Protein AF-A0A3C1KLG9-F1 (afdb_monomer_lite)

Foldseek 3Di:
DDDDQDKDKDKDWDQDPNDIWIKIWIWTADPPDRDIDIDIDTCRVVVVVVVVVVQVQFADPVPRHGDPNVVVVVVVVVVVVCVVVVHDDDDDDDDD

Structure (mmCIF, N/CA/C/O backbone):
data_AF-A0A3C1KLG9-F1
#
_entry.id   AF-A0A3C1KLG9-F1
#
loop_
_atom_site.group_PDB
_atom_site.id
_atom_site.type_symbol
_atom_site.label_atom_id
_atom_site.label_alt_id
_atom_site.label_comp_id
_atom_site.label_asym_id
_atom_site.label_entity_id
_atom_site.label_seq_id
_atom_site.pdbx_PDB_ins_code
_atom_site.Cartn_x
_atom_site.Cartn_y
_atom_site.Cartn_z
_atom_site.occupancy
_atom_site.B_iso_or_equiv
_atom_site.auth_seq_id
_atom_site.auth_comp_id
_atom_site.auth_asym_id
_atom_site.auth_atom_id
_atom_site.pdbx_PDB_model_num
ATOM 1 N N . ALA A 1 1 ? 21.694 -31.417 -3.332 1.00 41.22 1 ALA A N 1
ATOM 2 C CA . ALA A 1 1 ? 22.384 -30.160 -2.990 1.00 41.22 1 ALA A CA 1
ATOM 3 C C . ALA A 1 1 ? 21.819 -29.065 -3.884 1.00 41.22 1 ALA A C 1
ATOM 5 O O . ALA A 1 1 ? 22.198 -28.963 -5.042 1.00 41.22 1 ALA A O 1
ATOM 6 N N . THR A 1 2 ? 20.807 -28.359 -3.392 1.00 43.97 2 THR A N 1
ATOM 7 C CA . THR A 1 2 ? 20.000 -27.408 -4.166 1.00 43.97 2 THR A CA 1
ATOM 8 C C . THR A 1 2 ? 20.737 -26.072 -4.193 1.00 43.97 2 THR A C 1
ATOM 10 O O . THR A 1 2 ? 20.731 -25.333 -3.214 1.00 43.97 2 THR A O 1
ATOM 13 N N . ARG A 1 3 ? 21.479 -25.828 -5.273 1.00 48.88 3 ARG A N 1
ATOM 14 C CA . ARG A 1 3 ? 22.296 -24.631 -5.491 1.00 48.88 3 ARG A CA 1
ATOM 15 C C . ARG A 1 3 ? 21.380 -23.569 -6.107 1.00 48.88 3 ARG A C 1
ATOM 17 O O . ARG A 1 3 ? 21.099 -23.633 -7.295 1.00 48.88 3 ARG A O 1
ATOM 24 N N . SER A 1 4 ? 20.803 -22.710 -5.268 1.00 52.75 4 SER A N 1
ATOM 25 C CA . SER A 1 4 ? 19.860 -21.671 -5.699 1.00 52.75 4 SER A CA 1
ATOM 26 C C . SER A 1 4 ? 20.602 -20.605 -6.501 1.00 52.75 4 SER A C 1
ATOM 28 O O . SER A 1 4 ? 21.516 -19.985 -5.965 1.00 52.75 4 SER A O 1
ATOM 30 N N . ASP A 1 5 ? 20.192 -20.371 -7.749 1.00 67.88 5 ASP A N 1
ATOM 31 C CA . ASP A 1 5 ? 20.408 -19.081 -8.407 1.00 67.88 5 ASP A CA 1
ATOM 32 C C . ASP A 1 5 ? 19.799 -18.005 -7.491 1.00 67.88 5 ASP A C 1
ATOM 34 O O . ASP A 1 5 ? 18.599 -18.038 -7.199 1.00 67.88 5 ASP A O 1
ATOM 38 N N . GLU A 1 6 ? 20.616 -17.105 -6.947 1.00 74.62 6 GLU A N 1
ATOM 39 C CA . GLU A 1 6 ? 20.119 -16.030 -6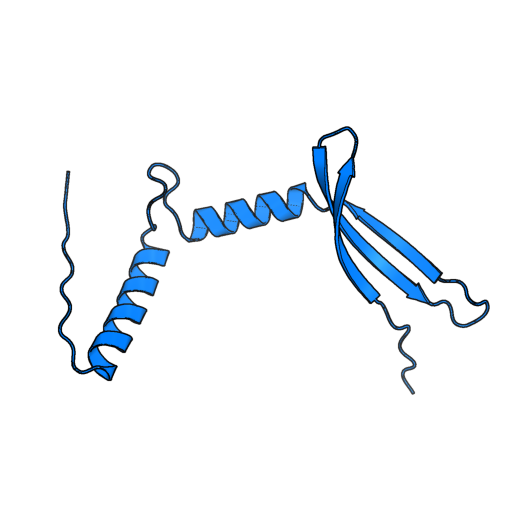.089 1.00 74.62 6 GLU A CA 1
ATOM 40 C C . GLU A 1 6 ? 19.419 -14.995 -6.974 1.00 74.62 6 GLU A C 1
ATOM 42 O O . GLU A 1 6 ? 20.043 -14.324 -7.801 1.00 74.62 6 GLU A O 1
ATOM 47 N N . VAL A 1 7 ? 18.095 -14.914 -6.847 1.00 83.56 7 VAL A N 1
ATOM 48 C CA . VAL A 1 7 ? 17.294 -13.898 -7.530 1.00 83.56 7 VAL A CA 1
ATOM 49 C C . VAL A 1 7 ? 17.184 -12.697 -6.607 1.00 83.56 7 VAL A C 1
ATOM 51 O O . VAL A 1 7 ? 16.576 -12.782 -5.542 1.00 83.56 7 VAL A O 1
ATOM 54 N N . VAL A 1 8 ? 17.734 -11.567 -7.042 1.00 90.50 8 VAL A N 1
ATOM 55 C CA . VAL A 1 8 ? 17.573 -10.288 -6.350 1.00 90.50 8 VAL A CA 1
ATOM 56 C C . VAL A 1 8 ? 16.454 -9.518 -7.033 1.00 90.50 8 VAL A C 1
ATOM 58 O O . VAL A 1 8 ? 16.519 -9.247 -8.234 1.00 90.50 8 VAL A O 1
ATOM 61 N N . SER A 1 9 ? 15.423 -9.162 -6.269 1.00 92.19 9 SER A N 1
ATOM 62 C CA . SER A 1 9 ? 14.316 -8.329 -6.738 1.00 92.19 9 SE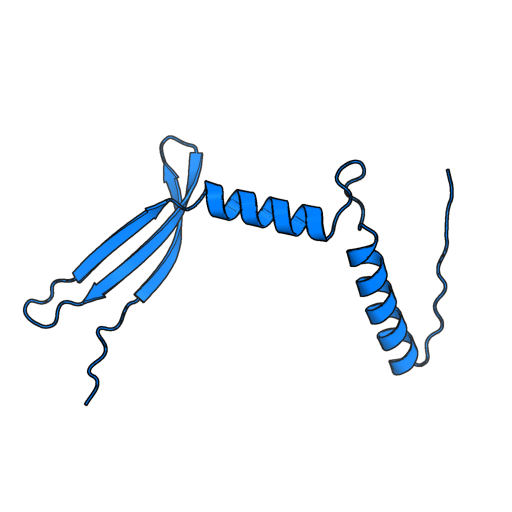R A CA 1
ATOM 63 C C . SER A 1 9 ? 14.194 -7.060 -5.911 1.00 92.19 9 SER A C 1
ATOM 65 O O . SER A 1 9 ? 14.231 -7.119 -4.682 1.00 92.19 9 SER A O 1
ATOM 67 N N . PHE A 1 10 ? 13.988 -5.928 -6.576 1.00 93.75 10 PHE A N 1
ATOM 68 C CA . PHE A 1 10 ? 13.672 -4.666 -5.916 1.00 93.75 10 PHE A CA 1
ATOM 69 C C . PHE A 1 10 ? 12.701 -3.837 -6.753 1.00 93.75 10 PHE A C 1
ATOM 71 O O . PHE A 1 10 ? 12.701 -3.871 -7.987 1.00 93.75 10 PHE A O 1
ATOM 78 N N . GLU A 1 11 ? 11.876 -3.074 -6.049 1.00 95.50 11 GLU A N 1
ATOM 79 C CA . GLU A 1 11 ? 10.922 -2.144 -6.633 1.00 95.50 11 GLU A CA 1
ATOM 80 C C . GLU A 1 11 ? 11.503 -0.733 -6.600 1.00 95.50 11 GLU A C 1
ATOM 82 O O . GLU A 1 11 ? 12.139 -0.321 -5.628 1.00 95.50 11 GLU A O 1
ATOM 87 N N . TYR A 1 12 ? 11.303 0.017 -7.677 1.00 93.88 12 TYR A N 1
ATOM 88 C CA . TYR A 1 12 ? 11.815 1.372 -7.805 1.00 93.88 12 TYR A CA 1
ATOM 89 C C . TYR A 1 12 ? 10.917 2.217 -8.708 1.00 93.88 12 TYR A C 1
ATOM 91 O O . TYR A 1 12 ? 10.120 1.711 -9.500 1.00 93.88 12 TYR A O 1
ATOM 99 N N . GLN A 1 13 ? 11.034 3.536 -8.568 1.00 95.50 13 GLN A N 1
ATOM 100 C CA . GLN A 1 13 ? 10.289 4.493 -9.378 1.00 95.50 13 GLN A CA 1
ATOM 101 C C . GLN A 1 13 ? 11.205 5.114 -10.425 1.00 95.50 13 GLN A C 1
ATOM 103 O O . GLN A 1 13 ? 12.306 5.565 -10.110 1.00 95.50 13 GLN A O 1
ATOM 108 N N . LEU A 1 14 ? 10.716 5.193 -11.660 1.00 95.19 14 LEU A N 1
ATOM 109 C CA . LEU A 1 14 ? 11.355 5.941 -12.736 1.00 95.19 14 LEU A CA 1
ATOM 110 C C . LEU A 1 14 ? 10.374 6.938 -13.335 1.00 95.19 14 LEU A C 1
ATOM 112 O O . LEU A 1 14 ? 9.179 6.668 -13.446 1.00 95.19 14 LEU A O 1
ATOM 116 N N . THR A 1 15 ? 10.902 8.072 -13.781 1.00 94.44 15 THR A N 1
ATOM 117 C CA . THR A 1 15 ? 10.148 9.011 -14.608 1.00 94.44 15 THR A CA 1
ATOM 118 C C . THR A 1 15 ? 10.359 8.648 -16.073 1.00 94.44 15 THR A C 1
ATOM 120 O O . THR A 1 15 ? 11.448 8.840 -16.612 1.00 94.44 15 THR A O 1
ATOM 123 N N . VAL A 1 16 ? 9.324 8.131 -16.731 1.00 90.69 16 VAL A N 1
ATOM 124 C CA . VAL A 1 16 ? 9.348 7.771 -18.154 1.00 90.69 16 VAL A CA 1
ATOM 125 C C . VAL A 1 16 ? 8.418 8.721 -18.897 1.00 90.69 16 VAL A C 1
ATOM 127 O O . VAL A 1 16 ? 7.239 8.822 -18.574 1.00 90.69 16 VAL A O 1
ATOM 130 N N . ARG A 1 17 ? 8.948 9.457 -19.884 1.00 92.06 17 ARG A N 1
ATOM 131 C CA . ARG A 1 17 ? 8.186 10.467 -20.654 1.00 92.06 17 ARG A CA 1
ATOM 132 C C . ARG A 1 17 ? 7.474 11.513 -19.771 1.00 92.06 17 ARG A C 1
ATOM 134 O O . ARG A 1 17 ? 6.396 11.983 -20.110 1.00 92.06 17 ARG A O 1
ATOM 141 N N . GLY A 1 18 ? 8.076 11.868 -18.634 1.00 91.44 18 GLY A N 1
ATOM 142 C CA . GLY A 1 18 ? 7.529 12.851 -17.690 1.00 91.44 18 GLY A CA 1
ATOM 143 C C . GLY A 1 18 ? 6.507 12.302 -16.686 1.00 91.44 18 GLY A C 1
ATOM 144 O O . GLY A 1 18 ? 6.167 13.013 -15.747 1.00 91.44 18 GLY A O 1
ATOM 145 N N . ALA A 1 19 ? 6.067 11.048 -16.820 1.00 90.00 19 ALA A N 1
ATOM 146 C CA . ALA A 1 19 ? 5.182 10.393 -15.860 1.00 90.00 19 ALA A CA 1
ATOM 147 C C . ALA A 1 19 ? 5.978 9.490 -14.909 1.00 90.00 19 ALA A C 1
ATOM 149 O O . ALA A 1 19 ? 6.923 8.816 -15.322 1.00 90.00 19 ALA A O 1
ATOM 150 N N . LYS A 1 20 ? 5.598 9.474 -13.628 1.00 92.81 20 LYS A N 1
ATOM 151 C CA . LYS A 1 20 ? 6.198 8.588 -12.626 1.00 92.81 20 LYS A CA 1
ATOM 152 C C . LYS A 1 20 ? 5.583 7.196 -12.763 1.00 92.81 20 LYS A C 1
ATOM 154 O O . LYS A 1 20 ? 4.365 7.065 -12.745 1.00 92.81 20 LYS A O 1
ATOM 159 N N . SER A 1 21 ? 6.415 6.171 -12.885 1.00 94.81 21 SER A N 1
ATOM 160 C CA . SER A 1 21 ? 5.976 4.784 -13.040 1.00 94.81 21 SER A CA 1
ATOM 161 C C . SER A 1 21 ? 6.766 3.858 -12.121 1.00 94.81 21 SER A C 1
ATOM 163 O O . SER A 1 21 ? 7.945 4.089 -11.838 1.00 94.81 21 SER A O 1
ATOM 165 N N . TRP A 1 22 ? 6.093 2.815 -11.651 1.00 95.50 22 TRP A N 1
ATOM 166 C CA . TRP A 1 22 ? 6.642 1.768 -10.802 1.00 95.50 22 TRP A CA 1
ATOM 167 C C . TRP A 1 22 ? 7.203 0.624 -11.640 1.00 95.50 22 TRP A C 1
ATOM 169 O O . TRP A 1 22 ? 6.532 0.087 -12.529 1.00 95.50 22 TRP A O 1
ATOM 179 N N . PHE A 1 23 ? 8.439 0.244 -11.325 1.00 95.62 23 PHE A N 1
ATOM 180 C CA . PHE A 1 23 ? 9.162 -0.837 -11.974 1.00 95.62 23 PHE A CA 1
ATOM 181 C C . PHE A 1 23 ? 9.694 -1.833 -10.953 1.00 95.62 23 PHE A C 1
ATOM 183 O O . PHE A 1 23 ? 10.183 -1.458 -9.890 1.00 95.62 23 PHE A O 1
ATOM 190 N N . GLU A 1 24 ? 9.606 -3.109 -11.298 1.00 96.12 24 GLU A N 1
ATOM 191 C CA . GLU A 1 24 ? 10.250 -4.201 -10.583 1.00 96.12 24 GLU A CA 1
ATOM 192 C C . GLU A 1 24 ? 11.428 -4.664 -11.443 1.00 96.12 24 GLU A C 1
ATOM 194 O O . GLU A 1 24 ? 11.242 -5.030 -12.609 1.00 96.12 24 GLU A O 1
ATOM 199 N N . ALA A 1 25 ? 12.637 -4.628 -10.885 1.00 95.62 25 ALA A N 1
ATOM 200 C CA . ALA A 1 25 ? 13.799 -5.260 -11.492 1.00 95.62 25 ALA A CA 1
ATOM 201 C C . ALA A 1 25 ? 14.037 -6.606 -10.813 1.00 95.62 25 ALA A C 1
ATOM 203 O O . ALA A 1 25 ? 14.091 -6.686 -9.586 1.00 95.62 25 ALA A O 1
ATOM 204 N N . ARG A 1 26 ? 14.208 -7.653 -11.621 1.00 95.06 26 ARG A N 1
ATOM 205 C CA . ARG A 1 26 ? 14.652 -8.977 -11.178 1.00 95.06 26 ARG A CA 1
ATOM 206 C C . ARG A 1 26 ? 15.964 -9.310 -11.853 1.00 95.06 26 ARG A C 1
ATOM 208 O O . ARG A 1 26 ? 16.029 -9.335 -13.081 1.00 95.06 26 ARG A O 1
ATOM 215 N N . ILE A 1 27 ? 16.988 -9.556 -11.048 1.00 93.62 27 ILE A N 1
ATOM 216 C CA . ILE A 1 27 ? 18.339 -9.857 -11.505 1.00 93.62 27 ILE A CA 1
ATOM 217 C C . ILE A 1 27 ? 18.682 -11.279 -11.075 1.00 93.62 27 ILE A C 1
ATOM 219 O O . ILE A 1 27 ? 18.568 -11.625 -9.900 1.00 93.62 27 ILE A O 1
ATOM 223 N N . THR A 1 28 ? 19.108 -12.094 -12.034 1.00 91.44 28 THR A N 1
ATOM 224 C CA . THR A 1 28 ? 19.557 -13.470 -11.806 1.00 91.44 28 THR A CA 1
ATOM 225 C C . THR A 1 28 ? 20.972 -13.622 -12.340 1.00 91.44 28 THR A C 1
ATOM 227 O O . THR A 1 28 ? 21.225 -13.347 -13.516 1.00 91.44 28 THR A O 1
ATOM 230 N N . ALA A 1 29 ? 21.900 -14.040 -11.478 1.00 87.19 29 ALA A N 1
ATOM 231 C CA . ALA A 1 29 ? 23.278 -14.311 -11.869 1.00 87.19 29 ALA A CA 1
ATOM 232 C C . ALA A 1 29 ? 23.370 -15.642 -12.631 1.00 87.19 29 ALA A C 1
ATOM 234 O O . ALA A 1 29 ? 22.855 -16.659 -12.177 1.00 87.19 29 ALA A O 1
ATOM 235 N N . LEU A 1 30 ? 24.049 -15.642 -13.778 1.00 85.81 30 LEU A N 1
ATOM 236 C CA . LEU A 1 30 ? 24.395 -16.850 -14.519 1.00 85.81 30 LEU A CA 1
ATOM 237 C C . LEU A 1 30 ? 25.769 -17.339 -14.070 1.00 85.81 30 LEU A C 1
ATOM 239 O O . LEU A 1 30 ? 26.771 -16.626 -14.153 1.00 85.81 30 LEU A O 1
ATOM 243 N N . HIS A 1 31 ? 25.791 -18.589 -13.623 1.00 70.75 31 HIS A N 1
ATOM 244 C CA . HIS A 1 31 ? 26.908 -19.230 -12.937 1.00 70.75 31 HIS A CA 1
ATOM 245 C C . HIS A 1 31 ? 28.225 -19.324 -13.732 1.00 70.75 31 HIS A C 1
ATOM 247 O O . HIS A 1 31 ? 29.259 -19.567 -13.117 1.00 70.75 31 HIS A O 1
ATOM 253 N N . ASP A 1 32 ? 28.213 -19.121 -15.054 1.00 70.00 32 ASP A N 1
ATOM 254 C CA . ASP A 1 32 ? 29.340 -19.514 -15.915 1.00 70.00 32 ASP A CA 1
ATOM 255 C C . ASP A 1 32 ? 30.201 -18.345 -16.440 1.00 70.00 32 ASP A C 1
ATOM 257 O O . ASP A 1 32 ? 31.365 -18.545 -16.787 1.00 70.00 32 ASP A O 1
ATOM 261 N N . HIS A 1 33 ? 29.685 -17.106 -16.491 1.00 64.75 33 HIS A N 1
ATOM 262 C CA . HIS A 1 33 ? 30.323 -16.041 -17.296 1.00 64.75 33 HIS A CA 1
ATOM 263 C C . HIS A 1 33 ? 30.350 -14.624 -16.688 1.00 64.75 33 HIS A C 1
ATOM 265 O O . HIS A 1 33 ? 30.509 -13.663 -17.436 1.00 64.75 33 HIS A O 1
ATOM 271 N N . GLN A 1 34 ? 30.181 -14.442 -15.368 1.00 76.88 34 GLN A N 1
ATOM 272 C CA . GLN A 1 34 ? 29.931 -13.103 -14.777 1.00 76.88 34 GLN A CA 1
ATOM 273 C C . GLN A 1 34 ? 28.778 -12.356 -15.477 1.00 76.88 34 GLN A C 1
ATOM 275 O O . GLN A 1 34 ? 28.747 -11.130 -15.560 1.00 76.88 34 GLN A O 1
ATOM 280 N N . GLN A 1 35 ? 27.829 -13.111 -16.021 1.00 83.75 35 GLN A N 1
ATOM 281 C CA . GLN A 1 35 ? 26.670 -12.568 -16.704 1.00 83.75 35 GLN A CA 1
ATOM 282 C C . GLN A 1 35 ? 25.499 -12.566 -15.737 1.00 83.75 35 GLN A C 1
ATOM 284 O O . GLN A 1 35 ? 25.370 -13.448 -14.891 1.00 83.75 35 GLN A O 1
ATOM 289 N N . ALA A 1 36 ? 24.633 -11.576 -15.873 1.00 88.75 36 ALA A N 1
ATOM 290 C CA . ALA A 1 36 ? 23.364 -11.544 -15.178 1.00 88.75 36 ALA A CA 1
ATOM 291 C C . ALA A 1 36 ? 22.267 -11.232 -16.187 1.00 88.75 36 ALA A C 1
ATOM 293 O O . ALA A 1 36 ? 22.456 -10.423 -17.098 1.00 88.75 36 ALA A O 1
ATOM 294 N N . VAL A 1 37 ? 21.115 -11.867 -16.014 1.00 91.88 37 VAL A N 1
ATOM 295 C CA . VAL A 1 37 ? 19.898 -11.488 -16.725 1.00 91.88 37 VAL A CA 1
ATOM 296 C C . VAL A 1 37 ? 19.119 -10.555 -15.820 1.00 91.88 37 VAL A C 1
ATOM 298 O O . VAL A 1 37 ? 18.836 -10.888 -14.672 1.00 91.88 37 VAL A O 1
ATOM 301 N N . CYS A 1 38 ? 18.789 -9.380 -16.348 1.00 93.12 38 CYS A N 1
ATOM 302 C CA . CYS A 1 38 ? 17.897 -8.430 -15.707 1.00 93.12 38 CYS A CA 1
ATOM 303 C C . CYS A 1 38 ? 16.587 -8.381 -16.491 1.00 93.12 38 CYS A C 1
ATOM 305 O O . CYS A 1 38 ? 16.584 -8.112 -17.693 1.00 93.12 38 CYS A O 1
ATOM 307 N N . VAL A 1 39 ? 15.478 -8.626 -15.803 1.00 95.12 39 VAL A N 1
ATOM 308 C CA . VAL A 1 39 ? 14.135 -8.391 -16.323 1.00 95.12 39 VAL A CA 1
ATOM 309 C C . VAL A 1 39 ? 13.564 -7.193 -15.588 1.00 95.12 39 VAL A C 1
ATOM 311 O O . VAL A 1 39 ? 13.473 -7.195 -14.363 1.00 95.12 39 VAL A O 1
ATOM 314 N N . VAL A 1 40 ? 13.170 -6.175 -16.348 1.00 95.69 40 VAL A N 1
ATOM 315 C CA . VAL A 1 40 ? 12.510 -4.978 -15.826 1.00 95.69 40 VAL A CA 1
ATOM 316 C C . VAL A 1 40 ? 11.053 -5.013 -16.256 1.00 95.69 40 VAL A C 1
ATOM 318 O O . VAL A 1 40 ? 10.753 -5.056 -17.450 1.00 95.69 40 VAL A O 1
ATOM 321 N N . ARG A 1 41 ? 10.140 -4.988 -15.288 1.00 95.19 41 ARG A N 1
ATOM 322 C CA . ARG A 1 41 ? 8.697 -4.997 -15.530 1.00 95.19 41 ARG A CA 1
ATOM 323 C C . ARG A 1 41 ? 8.072 -3.709 -15.016 1.00 95.19 41 ARG A C 1
ATOM 325 O O . ARG A 1 41 ? 8.237 -3.370 -13.850 1.00 95.19 41 ARG A O 1
ATOM 332 N N . ASN A 1 42 ? 7.307 -3.025 -15.864 1.00 94.69 42 ASN A N 1
ATOM 333 C CA . ASN A 1 42 ? 6.393 -1.982 -15.403 1.00 94.69 42 ASN A CA 1
ATOM 334 C C . ASN A 1 42 ? 5.194 -2.651 -14.716 1.00 94.69 42 ASN A C 1
ATOM 336 O O . ASN A 1 42 ? 4.550 -3.517 -15.314 1.00 94.69 42 ASN A O 1
ATOM 340 N N . PHE A 1 43 ? 4.907 -2.262 -13.477 1.00 93.69 43 PHE A N 1
ATOM 341 C CA . PHE A 1 43 ? 3.756 -2.755 -12.717 1.00 93.69 43 PHE A CA 1
ATOM 342 C C . PHE A 1 43 ? 2.890 -1.616 -12.156 1.00 93.69 43 PHE A C 1
ATOM 344 O O . PHE A 1 43 ? 2.101 -1.837 -11.244 1.00 93.69 43 PHE A O 1
ATOM 351 N N . THR A 1 44 ? 3.005 -0.409 -12.722 1.00 91.88 44 THR A N 1
ATOM 352 C CA . THR A 1 44 ? 2.294 0.802 -12.270 1.00 91.88 44 THR A CA 1
ATOM 353 C C . THR A 1 44 ? 0.788 0.586 -12.171 1.00 91.88 44 THR A C 1
ATOM 355 O O . THR A 1 44 ? 0.223 0.808 -11.109 1.00 91.88 44 THR A O 1
ATOM 358 N N . GLU A 1 45 ? 0.153 0.065 -13.224 1.00 91.31 45 GLU A N 1
ATOM 359 C CA . GLU A 1 45 ? -1.298 -0.182 -13.240 1.00 91.31 45 GLU A CA 1
ATOM 360 C C . GLU A 1 45 ? -1.728 -1.167 -12.146 1.00 91.31 45 GLU A C 1
ATOM 362 O O . GLU A 1 45 ? -2.736 -0.966 -11.473 1.00 91.31 45 GLU A O 1
ATOM 367 N N . LEU A 1 46 ? -0.935 -2.221 -11.924 1.00 90.69 46 LEU A N 1
ATOM 368 C CA . LEU A 1 46 ? -1.208 -3.208 -10.882 1.00 90.69 46 LEU A CA 1
ATOM 369 C C . LEU A 1 46 ? -1.040 -2.604 -9.482 1.00 90.69 46 LEU A C 1
ATOM 371 O O . LEU A 1 46 ? -1.851 -2.871 -8.596 1.00 90.69 46 LEU A O 1
ATOM 375 N N . HIS A 1 47 ? 0.000 -1.792 -9.283 1.00 89.94 47 HIS A N 1
ATOM 376 C CA . HIS A 1 47 ? 0.239 -1.081 -8.032 1.00 89.94 47 HIS A CA 1
ATOM 377 C C . HIS A 1 47 ? -0.905 -0.102 -7.725 1.00 89.94 47 HIS A C 1
ATOM 379 O O . HIS A 1 47 ? -1.435 -0.098 -6.616 1.00 89.94 47 HIS A O 1
ATOM 385 N N . GLU A 1 48 ? -1.324 0.701 -8.704 1.00 89.25 48 GLU A N 1
ATOM 386 C CA . GLU A 1 48 ? -2.424 1.661 -8.561 1.00 89.25 48 GLU A CA 1
ATOM 387 C C . GLU A 1 48 ? -3.761 0.964 -8.300 1.00 89.25 48 GLU A C 1
ATOM 389 O O . GLU A 1 48 ? -4.479 1.345 -7.375 1.00 89.25 48 GLU A O 1
ATOM 394 N N . ALA A 1 49 ? -4.071 -0.103 -9.040 1.00 86.25 49 ALA A N 1
ATOM 395 C CA . ALA A 1 49 ? -5.279 -0.891 -8.819 1.00 86.25 49 ALA A CA 1
ATOM 396 C C . ALA A 1 49 ? -5.303 -1.515 -7.416 1.00 86.25 49 ALA A C 1
ATOM 398 O O . ALA A 1 49 ? -6.334 -1.497 -6.745 1.00 86.25 49 ALA A O 1
ATOM 399 N N . ARG A 1 50 ? -4.162 -2.023 -6.931 1.00 87.88 50 ARG A N 1
ATOM 400 C CA . ARG A 1 50 ? -4.044 -2.542 -5.563 1.00 87.88 50 ARG A CA 1
ATOM 401 C C . ARG A 1 50 ? -4.283 -1.448 -4.527 1.00 87.88 50 ARG A C 1
ATOM 403 O O . ARG A 1 50 ? -5.026 -1.675 -3.578 1.00 87.88 50 ARG A O 1
ATOM 410 N N . GLN A 1 51 ? -3.701 -0.269 -4.722 1.00 86.12 51 GLN A N 1
ATOM 411 C CA . GLN A 1 51 ? -3.891 0.862 -3.818 1.00 86.12 51 GLN A CA 1
ATOM 412 C C . GLN A 1 51 ? -5.358 1.323 -3.787 1.00 86.12 51 GLN A C 1
ATOM 414 O O . GLN A 1 51 ? -5.894 1.625 -2.722 1.00 86.12 51 GLN A O 1
ATOM 419 N N . GLN A 1 52 ? -6.035 1.329 -4.937 1.00 83.75 52 GLN A N 1
ATOM 420 C CA . GLN A 1 52 ? -7.466 1.621 -5.021 1.00 83.75 52 GLN A CA 1
ATOM 421 C C . GLN A 1 52 ? -8.313 0.544 -4.334 1.00 83.75 52 GLN A C 1
ATOM 423 O O . GLN A 1 52 ? -9.239 0.881 -3.603 1.00 83.75 52 GLN A O 1
ATOM 428 N N . LEU A 1 53 ? -7.989 -0.740 -4.513 1.00 85.19 53 LEU A N 1
ATOM 429 C CA . LEU A 1 53 ? -8.660 -1.843 -3.816 1.00 85.19 53 LEU A CA 1
ATOM 430 C C . LEU A 1 53 ? -8.490 -1.745 -2.297 1.00 85.19 53 LEU A C 1
ATOM 432 O O . LEU A 1 53 ? -9.466 -1.893 -1.567 1.00 85.19 53 LEU A O 1
ATOM 436 N N . GLU A 1 54 ? -7.279 -1.455 -1.816 1.00 81.06 54 GLU A N 1
ATOM 437 C CA . GLU A 1 54 ? -7.009 -1.232 -0.391 1.00 81.06 54 GLU A CA 1
ATOM 438 C C . GLU A 1 54 ? -7.783 -0.018 0.141 1.00 81.06 54 GLU A C 1
ATOM 440 O O . GLU A 1 54 ? -8.354 -0.076 1.232 1.00 81.06 54 GLU A O 1
ATOM 445 N N . SER A 1 55 ? -7.874 1.056 -0.649 1.00 80.31 55 SER A N 1
ATOM 446 C CA . SER A 1 55 ? -8.697 2.216 -0.314 1.00 80.31 55 SER A CA 1
ATOM 447 C C . SER A 1 55 ? -10.180 1.844 -0.222 1.00 80.31 55 SER A C 1
ATOM 449 O O . SER A 1 55 ? -10.789 2.097 0.810 1.00 80.31 55 SER A O 1
ATOM 451 N N . MET A 1 56 ? -10.754 1.154 -1.209 1.00 80.81 56 MET A N 1
ATOM 452 C CA . MET A 1 56 ? -12.164 0.728 -1.183 1.00 80.81 56 MET A CA 1
ATOM 453 C C . MET A 1 56 ? -12.473 -0.273 -0.058 1.00 80.81 56 MET A C 1
ATOM 455 O O . MET A 1 56 ? -13.581 -0.292 0.478 1.00 80.81 56 MET A O 1
ATOM 459 N N . ALA A 1 57 ? -11.498 -1.092 0.342 1.00 83.50 57 ALA A N 1
ATOM 460 C CA . ALA A 1 57 ? -11.653 -2.022 1.457 1.00 83.50 57 ALA A CA 1
ATOM 461 C C . ALA A 1 57 ? -11.778 -1.312 2.817 1.00 83.50 57 ALA A C 1
ATOM 463 O O . ALA A 1 57 ? -12.331 -1.886 3.760 1.00 83.50 57 ALA A O 1
ATOM 464 N N . HIS A 1 58 ? -11.304 -0.067 2.939 1.00 86.56 58 HIS A N 1
ATOM 465 C CA . HIS A 1 58 ? -11.213 0.650 4.217 1.00 86.56 58 HIS A CA 1
ATOM 466 C C . HIS A 1 58 ? -11.892 2.023 4.251 1.00 86.56 58 HIS A C 1
ATOM 468 O O . HIS A 1 58 ? -12.189 2.527 5.334 1.00 86.56 58 HIS A O 1
ATOM 474 N N . TYR A 1 59 ? -12.190 2.612 3.103 1.00 88.56 59 TYR A N 1
ATOM 475 C CA . TYR A 1 59 ? -12.744 3.952 2.984 1.00 88.56 59 TYR A CA 1
ATOM 476 C C . TYR A 1 59 ? -14.008 3.934 2.132 1.00 88.56 59 TYR A C 1
ATOM 478 O O . TYR A 1 59 ? -14.137 3.156 1.187 1.00 88.56 59 TYR A O 1
ATOM 486 N N . ASP A 1 60 ? -14.966 4.773 2.508 1.00 86.94 60 ASP A N 1
ATOM 487 C CA . ASP A 1 60 ? -16.170 5.018 1.729 1.00 86.94 60 ASP A CA 1
ATOM 488 C C . ASP A 1 60 ? -15.830 5.919 0.535 1.00 86.94 60 ASP A C 1
ATOM 490 O O . ASP A 1 60 ? -15.228 6.981 0.695 1.00 86.94 60 ASP A O 1
ATOM 494 N N . ALA A 1 61 ? -16.205 5.492 -0.671 1.00 80.00 61 ALA A N 1
ATOM 495 C CA . ALA A 1 61 ? -15.809 6.167 -1.906 1.00 80.00 61 ALA A CA 1
ATOM 496 C C . ALA A 1 61 ? -16.485 7.537 -2.101 1.00 80.00 61 ALA A C 1
ATOM 498 O O . ALA A 1 61 ? -15.955 8.370 -2.835 1.00 80.00 61 ALA A O 1
ATOM 499 N N . LEU A 1 62 ? -17.639 7.779 -1.465 1.00 84.06 62 LEU A N 1
ATOM 500 C CA . LEU A 1 62 ? -18.381 9.034 -1.596 1.00 84.06 62 LEU A CA 1
ATOM 501 C C . LEU A 1 62 ? -17.850 10.114 -0.646 1.00 84.06 62 LEU A C 1
ATOM 503 O O . LEU A 1 62 ? -17.789 11.284 -1.016 1.00 84.06 62 LEU A O 1
ATOM 507 N N . THR A 1 63 ? -17.471 9.728 0.573 1.00 86.31 63 THR A N 1
ATOM 508 C CA . THR A 1 63 ? -17.085 10.665 1.642 1.00 86.31 63 THR A CA 1
ATOM 509 C C . THR A 1 63 ? -15.586 10.686 1.942 1.00 86.31 63 THR A C 1
ATOM 511 O O . THR A 1 63 ? -15.103 11.627 2.569 1.00 86.31 63 TH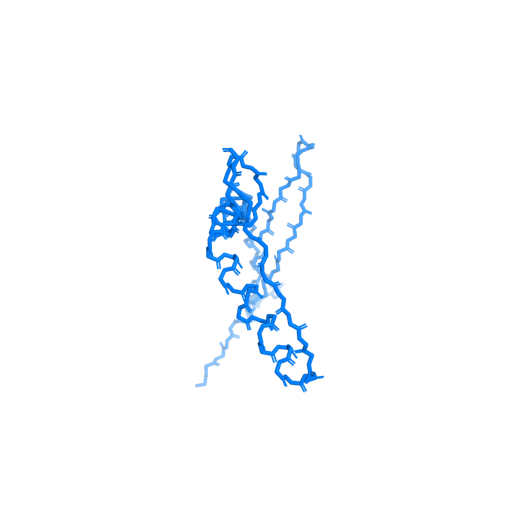R A O 1
ATOM 514 N N . GLY A 1 64 ? -14.837 9.655 1.538 1.00 83.88 64 GLY A N 1
ATOM 515 C CA . GLY A 1 64 ? -13.435 9.462 1.920 1.00 83.88 64 GLY A CA 1
ATOM 516 C C . GLY A 1 64 ? -13.237 9.128 3.404 1.00 83.88 64 GLY A C 1
ATOM 517 O O . GLY A 1 64 ? -12.099 9.040 3.867 1.00 83.88 64 GLY A O 1
ATOM 518 N N . LEU A 1 65 ? -14.322 8.946 4.167 1.00 87.88 65 LEU A N 1
ATOM 519 C CA . LEU A 1 65 ? -14.271 8.555 5.573 1.00 87.88 65 LEU A CA 1
ATOM 520 C C . LEU A 1 65 ? -14.021 7.054 5.713 1.00 87.88 65 LEU A C 1
ATOM 522 O O . LEU A 1 65 ? -14.161 6.289 4.761 1.00 87.88 65 LEU A O 1
ATOM 526 N N . ALA A 1 66 ? -13.657 6.625 6.924 1.00 88.06 66 ALA A N 1
ATOM 527 C CA . ALA A 1 66 ? -13.560 5.208 7.245 1.00 88.06 66 ALA A CA 1
ATOM 528 C C . ALA A 1 66 ? -14.888 4.516 6.924 1.00 88.06 66 ALA A C 1
ATOM 530 O O . ALA A 1 66 ? -15.945 4.916 7.416 1.00 88.06 66 ALA A O 1
ATOM 531 N N . ASN A 1 67 ? -14.830 3.463 6.115 1.00 91.81 67 ASN A N 1
ATOM 532 C CA . ASN A 1 67 ? -15.997 2.628 5.898 1.00 91.81 67 ASN A CA 1
ATOM 533 C C . ASN A 1 67 ? -16.294 1.802 7.160 1.00 91.81 67 ASN A C 1
ATOM 535 O O . ASN A 1 67 ? -15.546 1.811 8.143 1.00 91.81 67 ASN A O 1
ATOM 539 N N . ARG A 1 68 ? -17.377 1.025 7.118 1.00 90.19 68 ARG A N 1
ATOM 540 C CA . ARG A 1 68 ? -17.785 0.193 8.255 1.00 90.19 68 ARG A CA 1
ATOM 541 C C . ARG A 1 68 ? -16.706 -0.804 8.690 1.00 90.19 68 ARG A C 1
ATOM 543 O O . ARG A 1 68 ? -16.494 -0.975 9.883 1.00 90.19 68 ARG A O 1
ATOM 550 N N . ALA A 1 69 ? -15.981 -1.398 7.743 1.00 89.25 69 ALA A N 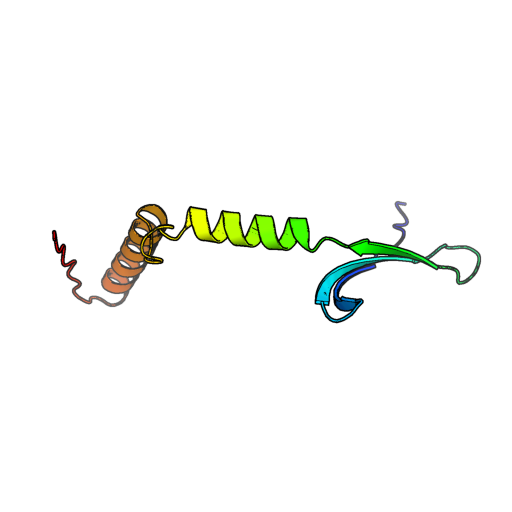1
ATOM 551 C CA . ALA A 1 69 ? -14.926 -2.361 8.050 1.00 89.25 69 ALA A CA 1
ATOM 552 C C . ALA A 1 69 ? -13.747 -1.714 8.799 1.00 89.25 69 ALA A C 1
ATOM 554 O O . ALA A 1 69 ? -13.240 -2.276 9.773 1.00 89.25 69 ALA A O 1
ATOM 555 N N . LEU A 1 70 ? -13.311 -0.524 8.373 1.00 91.75 70 LEU A N 1
ATOM 556 C CA . LEU A 1 70 ? -12.268 0.218 9.076 1.00 91.75 70 LEU A CA 1
ATOM 557 C C . LEU A 1 70 ? -12.773 0.752 10.424 1.00 91.75 70 LEU A C 1
ATOM 559 O O . LEU A 1 70 ? -12.038 0.670 11.407 1.00 91.75 70 LEU A O 1
ATOM 563 N N . LEU A 1 71 ? -14.017 1.234 10.500 1.00 93.06 71 LEU A N 1
ATOM 564 C CA . LEU A 1 71 ? -14.639 1.671 11.751 1.00 93.06 71 LEU A CA 1
ATOM 565 C C . LEU A 1 71 ? -14.649 0.546 12.794 1.00 93.06 71 LEU A C 1
ATOM 567 O O . LEU A 1 71 ? -14.172 0.756 13.907 1.00 93.06 71 LEU A O 1
ATOM 571 N N . ASP A 1 72 ? -15.114 -0.650 12.431 1.00 93.19 72 ASP A N 1
ATOM 572 C CA . ASP A 1 72 ? -15.169 -1.807 13.333 1.00 93.19 72 ASP A CA 1
ATOM 573 C C . ASP A 1 72 ? -13.769 -2.166 13.861 1.00 93.19 72 ASP A C 1
ATOM 575 O O . ASP A 1 72 ? -13.563 -2.336 15.067 1.00 93.19 72 ASP A O 1
ATOM 579 N N . LYS A 1 73 ? -12.763 -2.171 12.977 1.00 94.12 73 LYS A N 1
ATOM 580 C CA . LYS A 1 73 ? -11.360 -2.407 13.349 1.00 94.12 73 LYS A CA 1
ATOM 581 C C . LYS A 1 73 ? -10.831 -1.350 14.323 1.00 94.12 73 LYS A C 1
ATOM 583 O O . LYS A 1 73 ? -10.172 -1.694 15.308 1.00 94.12 73 LYS A O 1
ATOM 588 N N . LEU A 1 74 ? -11.097 -0.071 14.061 1.00 94.38 74 LEU A N 1
ATOM 589 C CA . LEU A 1 74 ? -10.668 1.034 14.921 1.00 94.38 74 LEU A CA 1
ATOM 590 C C . LEU A 1 74 ? -11.376 0.991 16.282 1.00 94.38 74 LEU A C 1
ATOM 592 O O . LEU A 1 74 ? -10.737 1.227 17.312 1.00 94.38 74 LEU A O 1
ATOM 596 N N . LEU A 1 75 ? -12.661 0.633 16.311 1.00 95.00 75 LEU A N 1
ATOM 597 C CA . LEU A 1 75 ? -13.428 0.450 17.541 1.00 95.00 75 LEU A CA 1
ATOM 598 C C . LEU A 1 75 ? -12.854 -0.692 18.381 1.00 95.00 75 LEU A C 1
ATOM 600 O O . LEU A 1 75 ? -12.587 -0.498 19.567 1.00 95.00 75 LEU A O 1
ATOM 604 N N . GLU A 1 76 ? -12.571 -1.851 17.784 1.00 95.94 76 GLU A N 1
ATOM 605 C CA . GLU A 1 76 ? -11.932 -2.962 18.497 1.00 95.94 76 GLU A CA 1
ATOM 606 C C . GLU A 1 76 ? -10.578 -2.570 19.098 1.00 95.94 76 GLU A C 1
ATOM 608 O O . GLU A 1 76 ? -10.295 -2.868 20.264 1.00 95.94 76 GLU A O 1
ATOM 613 N N . GLN A 1 77 ? -9.732 -1.893 18.316 1.00 95.88 77 GLN A N 1
ATOM 614 C CA . GLN A 1 77 ? -8.431 -1.412 18.782 1.00 95.88 77 GLN A 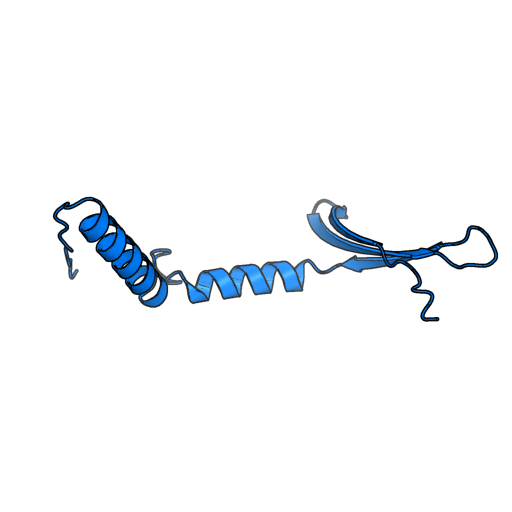CA 1
ATOM 615 C C . GLN A 1 77 ? -8.583 -0.445 19.954 1.00 95.88 77 GLN A C 1
ATOM 617 O O . GLN A 1 77 ? -7.893 -0.585 20.971 1.00 95.88 77 GLN A O 1
ATOM 622 N N . SER A 1 78 ? -9.526 0.487 19.840 1.00 95.56 78 SER A N 1
ATOM 623 C CA . SER A 1 78 ? -9.823 1.469 20.875 1.00 95.56 78 SER A CA 1
ATOM 624 C C . SER A 1 78 ? -10.319 0.779 22.144 1.00 95.56 78 SER A C 1
ATOM 626 O O . SER A 1 78 ? -9.847 1.099 23.234 1.00 95.56 78 SER A O 1
ATOM 628 N N . VAL A 1 79 ? -11.203 -0.223 22.033 1.00 96.12 79 VAL A N 1
ATOM 629 C CA . VAL A 1 79 ? -11.769 -0.940 23.191 1.00 96.12 79 VAL A CA 1
ATOM 630 C C . VAL A 1 79 ? -10.679 -1.712 23.915 1.00 96.12 79 VAL A C 1
ATOM 632 O O . VAL A 1 79 ? -10.585 -1.656 25.143 1.00 96.12 79 VAL A O 1
ATOM 635 N N . ARG A 1 80 ? -9.807 -2.394 23.165 1.00 96.94 80 ARG A N 1
ATOM 636 C CA . ARG A 1 80 ? -8.646 -3.084 23.739 1.00 96.94 80 ARG A CA 1
ATOM 637 C C . ARG A 1 80 ? -7.715 -2.101 24.448 1.00 96.94 80 ARG A C 1
ATOM 639 O O . ARG A 1 80 ? -7.250 -2.403 25.543 1.00 96.94 80 ARG A O 1
ATOM 646 N N . SER A 1 81 ? -7.458 -0.936 23.853 1.00 96.81 81 SER A N 1
ATOM 647 C CA . SER A 1 81 ? -6.605 0.099 24.447 1.00 96.81 81 SER A CA 1
ATOM 648 C C . SER A 1 81 ? -7.196 0.659 25.744 1.00 96.81 81 SER A C 1
ATOM 650 O O . SER A 1 81 ? -6.525 0.670 26.774 1.00 96.81 81 SER A O 1
ATOM 652 N N . ALA A 1 82 ? -8.482 1.017 25.728 1.00 96.88 82 ALA A N 1
ATOM 653 C CA . ALA A 1 82 ? -9.204 1.532 26.886 1.00 96.88 82 ALA A CA 1
ATOM 654 C C . ALA A 1 82 ? -9.212 0.528 28.049 1.00 96.88 82 ALA A C 1
ATOM 656 O O . ALA A 1 82 ? -8.912 0.899 29.182 1.00 96.88 82 ALA A O 1
ATOM 657 N N . ARG A 1 83 ? -9.450 -0.763 27.767 1.00 95.69 83 ARG A N 1
ATOM 658 C CA . ARG A 1 83 ? -9.370 -1.833 28.777 1.00 95.69 83 ARG A CA 1
ATOM 659 C C . ARG A 1 83 ? -7.974 -1.962 29.381 1.00 95.69 83 ARG A C 1
ATOM 661 O O . ARG A 1 83 ? -7.860 -2.052 30.597 1.00 95.69 83 ARG A O 1
ATOM 668 N N . ARG A 1 84 ? -6.920 -1.958 28.553 1.00 97.31 84 ARG A N 1
ATOM 669 C CA . ARG A 1 84 ? -5.529 -2.064 29.037 1.00 97.31 84 ARG A CA 1
ATOM 670 C C . ARG A 1 84 ? -5.127 -0.888 29.921 1.00 97.31 84 ARG A C 1
ATOM 672 O O . ARG A 1 84 ? -4.432 -1.089 30.907 1.00 97.31 84 ARG A O 1
ATOM 679 N N . ASN A 1 85 ? -5.578 0.313 29.576 1.00 97.62 85 ASN A N 1
ATOM 680 C CA . ASN A 1 85 ? -5.207 1.538 30.280 1.00 97.62 85 ASN A CA 1
ATOM 681 C C . ASN A 1 85 ? -6.201 1.920 31.389 1.00 97.62 85 ASN A C 1
ATOM 683 O O . ASN A 1 85 ? -6.067 2.988 31.980 1.00 97.62 85 ASN A O 1
ATOM 687 N N . ASN A 1 86 ? -7.215 1.086 31.647 1.00 95.62 86 ASN A N 1
ATOM 688 C CA . ASN A 1 86 ? -8.321 1.371 32.563 1.00 95.62 86 ASN A CA 1
ATOM 689 C C . ASN A 1 86 ? -9.005 2.733 32.293 1.00 95.62 86 ASN A C 1
ATOM 691 O O . ASN A 1 86 ? -9.399 3.455 33.210 1.00 95.62 86 ASN A O 1
ATOM 695 N N . GLN A 1 87 ? -9.119 3.097 31.014 1.00 97.06 87 GLN A N 1
ATOM 696 C CA . GLN A 1 87 ? -9.728 4.339 30.540 1.00 97.06 87 GLN A CA 1
ATOM 697 C C . GLN A 1 87 ? -11.169 4.101 30.078 1.00 97.06 87 GLN A C 1
ATOM 699 O O . GLN A 1 87 ? -11.533 3.011 29.635 1.00 97.06 87 GLN A O 1
ATOM 704 N N . ARG A 1 88 ? -12.001 5.145 30.154 1.00 93.56 88 ARG A N 1
ATOM 705 C CA . ARG A 1 88 ? -13.358 5.143 29.589 1.00 93.56 88 ARG A CA 1
ATOM 706 C C . ARG A 1 88 ? -13.327 5.641 28.146 1.00 93.56 88 ARG A C 1
ATOM 708 O O . ARG A 1 88 ? -12.520 6.498 27.803 1.00 93.56 88 ARG A O 1
ATOM 715 N N . MET A 1 89 ? -14.241 5.131 27.329 1.00 93.88 89 MET A N 1
ATOM 716 C CA . MET A 1 89 ? -14.439 5.546 25.941 1.00 93.88 89 MET A CA 1
ATOM 717 C C . MET A 1 89 ? -15.935 5.690 25.669 1.00 93.88 89 MET A C 1
ATOM 719 O O . MET A 1 89 ? -16.732 4.947 26.242 1.00 93.88 89 MET A O 1
ATOM 723 N N . GLY A 1 90 ? -16.300 6.619 24.790 1.00 93.12 90 GLY A N 1
ATOM 724 C CA . GLY A 1 90 ? -17.644 6.745 24.235 1.00 93.12 90 GLY A CA 1
ATOM 725 C C . GLY A 1 90 ? -17.605 6.709 22.710 1.00 93.12 90 GLY A C 1
ATOM 726 O O . GLY A 1 90 ? -16.595 7.067 22.107 1.00 93.12 90 GLY A O 1
ATOM 727 N N . VAL A 1 91 ? -18.711 6.285 22.103 1.00 93.31 91 VAL A N 1
ATOM 728 C CA . VAL A 1 91 ? -18.946 6.355 20.656 1.00 93.31 91 VAL A CA 1
ATOM 729 C C . VAL A 1 91 ? -20.105 7.319 20.434 1.00 93.31 91 VAL A C 1
ATOM 731 O O . VAL A 1 91 ? -21.147 7.174 21.072 1.00 93.31 91 VAL A O 1
ATOM 734 N N . LEU A 1 92 ? -19.917 8.304 19.558 1.00 93.44 92 LEU A N 1
ATOM 735 C CA . LEU A 1 92 ? -20.961 9.236 19.141 1.00 93.44 92 LEU A CA 1
ATOM 736 C C . LEU A 1 92 ? -21.433 8.840 17.743 1.00 93.44 92 LEU A C 1
ATOM 738 O O . LEU A 1 92 ? -20.623 8.748 16.824 1.00 93.44 92 LEU A O 1
ATOM 742 N N . PHE A 1 93 ? -22.734 8.612 17.598 1.00 91.69 93 PHE A N 1
ATOM 743 C CA . PHE A 1 93 ? -23.372 8.396 16.307 1.00 91.69 93 PHE A CA 1
ATOM 744 C C . PHE A 1 93 ? -24.142 9.659 15.924 1.00 91.69 93 PHE A C 1
ATOM 746 O O . PHE A 1 93 ? -24.912 10.178 16.731 1.00 91.69 93 PHE A O 1
ATOM 753 N N . ILE A 1 94 ? -23.885 10.162 14.719 1.00 89.25 94 ILE A N 1
A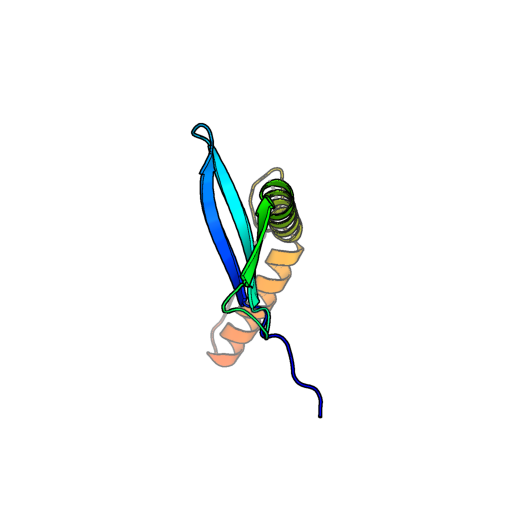TOM 754 C CA . ILE A 1 94 ? -24.533 11.343 14.152 1.00 89.25 94 ILE A CA 1
ATOM 755 C C . ILE A 1 94 ? -25.218 10.871 12.876 1.00 89.25 94 ILE A C 1
ATOM 757 O O . ILE A 1 94 ? -24.548 10.350 11.986 1.00 89.25 94 ILE A O 1
ATOM 761 N N . ASP A 1 95 ? -26.531 11.042 12.824 1.00 88.19 95 ASP A N 1
ATOM 762 C CA . ASP A 1 95 ? -27.346 10.834 11.629 1.00 88.19 95 ASP A CA 1
ATOM 763 C C . ASP A 1 95 ? -27.679 12.213 11.045 1.00 88.19 95 ASP A C 1
ATOM 765 O O . ASP A 1 95 ? -27.903 13.153 11.819 1.00 88.19 95 ASP A O 1
ATOM 769 N N . LEU A 1 96 ? -27.622 12.356 9.717 1.00 75.38 96 LEU A N 1
ATOM 770 C CA . LEU A 1 96 ? -27.757 13.639 9.013 1.00 75.38 96 LEU A CA 1
ATOM 771 C C . LEU A 1 96 ? -28.970 13.649 8.082 1.00 75.38 96 LEU A C 1
ATOM 773 O O . LEU A 1 96 ? -29.109 12.682 7.301 1.00 75.38 96 LEU A O 1
#

Radius of gyration: 23.13 Å; chains: 1; bounding box: 58×44×53 Å

InterPro domains:
  IPR000160 GGDEF domain [PF00990] (57-96)
  IPR029787 Nucleotide cyclase [SSF55073] (62-96)
  IPR043128 Reverse transcriptase/Diguanylate cyclase domain [G3DSA:3.30.70.270] (43-96)
  IPR052163 Diguanylate Cyclase/Regulatory Protein [PTHR46663] (25-96)

pLDDT: mean 88.0, std 10.99, range [41.22, 97.62]

Sequence (96 aa):
ATRSDEVVSFEYQLTVRGAKSWFEARITALHDHQQAVCVVRNFTELHEARQQLESMAHYDALTGLANRALLDKLLEQSVRSARRNNQRMGVLFIDL

Secondary structure (DSSP, 8-state):
------EEEEEEEEEETTEEEEEEEEEEEETTTTEEEEEEEE-HHHHHHHHHHHHHHHB-TTT-SB-HHHHHHHHHHHHHHHHHTT----------

Organism: NCBI:txid287487